Protein AF-A0A945MPA0-F1 (afdb_monomer_lite)

Foldseek 3Di:
DDPVVVVVVVVVVVVVVCVVCVLVVQLVVLVVCCPPPVCVVVCVVCVVVNDPDDDDDDDPDDDDDDDDPDDDDPDDDPPPDDDDDDDDDD

Sequence (90 aa):
MSPLTIGLVSLVLISTICGLLHKKLIRVYQVITLLYSDRIVNNFRTMNAAFAAAAIHRSPVAHTFARQPTDLPKTYILSRAKQRHCHLVR

Structure (mmCIF, N/CA/C/O backbone):
data_AF-A0A945MPA0-F1
#
_entry.id   AF-A0A945MPA0-F1
#
loop_
_atom_site.group_PDB
_atom_site.id
_atom_site.type_symbol
_atom_site.label_atom_id
_atom_site.label_alt_id
_atom_site.label_comp_id
_atom_site.label_asym_id
_atom_site.label_entity_id
_atom_site.label_seq_id
_atom_site.pdbx_PDB_ins_code
_atom_site.Cartn_x
_atom_site.Cartn_y
_atom_site.Cartn_z
_atom_site.occupancy
_atom_site.B_iso_or_equiv
_atom_site.auth_seq_id
_atom_site.auth_comp_id
_atom_site.auth_asym_id
_atom_site.auth_atom_id
_atom_site.pdbx_PDB_model_num
ATOM 1 N N . MET A 1 1 ? 27.080 5.248 -36.538 1.00 65.31 1 MET A N 1
ATOM 2 C CA . MET A 1 1 ? 26.553 4.269 -35.558 1.00 65.31 1 MET A CA 1
ATOM 3 C C . MET A 1 1 ? 25.526 3.405 -36.266 1.00 65.31 1 MET A C 1
ATOM 5 O O . MET A 1 1 ? 24.740 3.955 -37.027 1.00 65.31 1 MET A O 1
ATOM 9 N N . SER A 1 2 ? 25.559 2.082 -36.095 1.00 86.94 2 SER A N 1
ATOM 10 C CA . SER A 1 2 ? 24.576 1.200 -36.737 1.00 86.94 2 SER A CA 1
ATOM 11 C C . SER A 1 2 ? 23.200 1.367 -36.070 1.00 86.94 2 SER A C 1
ATOM 13 O O . SER A 1 2 ? 23.142 1.647 -34.867 1.00 86.94 2 SER A O 1
ATOM 15 N N . PRO A 1 3 ? 22.084 1.180 -36.794 1.00 88.25 3 PRO A N 1
ATOM 16 C CA . PRO A 1 3 ? 20.739 1.291 -36.214 1.00 88.25 3 PRO A CA 1
ATOM 17 C C . PRO A 1 3 ? 20.551 0.365 -35.000 1.00 88.25 3 PRO A C 1
ATOM 19 O O . PRO A 1 3 ? 19.881 0.720 -34.035 1.00 88.25 3 PRO A O 1
ATOM 22 N N . LEU A 1 4 ? 21.240 -0.778 -35.001 1.00 90.25 4 LEU A N 1
ATOM 23 C CA . LEU A 1 4 ? 21.264 -1.744 -33.905 1.00 90.25 4 LEU A CA 1
ATOM 24 C C . LEU A 1 4 ? 21.936 -1.179 -32.640 1.00 90.25 4 LEU A C 1
ATOM 26 O O . LEU A 1 4 ? 21.404 -1.324 -31.541 1.00 90.25 4 LEU A O 1
ATOM 30 N N . THR A 1 5 ? 23.060 -0.464 -32.786 1.00 91.38 5 THR A N 1
ATOM 31 C CA . THR A 1 5 ? 23.709 0.221 -31.651 1.00 91.38 5 THR A CA 1
ATOM 32 C C . THR A 1 5 ? 22.854 1.350 -31.080 1.00 91.38 5 THR A C 1
ATOM 34 O O . THR A 1 5 ? 22.799 1.509 -29.865 1.00 91.38 5 THR A O 1
ATOM 37 N N . ILE A 1 6 ? 22.132 2.091 -31.926 1.00 92.44 6 ILE A N 1
ATOM 38 C CA . ILE A 1 6 ? 21.222 3.159 -31.481 1.00 92.44 6 ILE A CA 1
ATOM 39 C C . ILE A 1 6 ? 20.052 2.560 -30.688 1.00 92.44 6 ILE A C 1
ATOM 41 O O . ILE A 1 6 ? 19.730 3.043 -29.601 1.00 92.44 6 ILE A O 1
ATOM 45 N N . GLY A 1 7 ? 19.471 1.463 -31.187 1.00 93.94 7 GLY A N 1
ATOM 46 C CA . GLY A 1 7 ? 18.415 0.728 -30.490 1.00 93.94 7 GLY A CA 1
ATOM 47 C C . GLY A 1 7 ? 18.863 0.236 -29.112 1.00 93.94 7 GLY A C 1
ATOM 48 O O . GLY A 1 7 ? 18.202 0.526 -28.117 1.00 93.94 7 GLY A O 1
ATOM 49 N 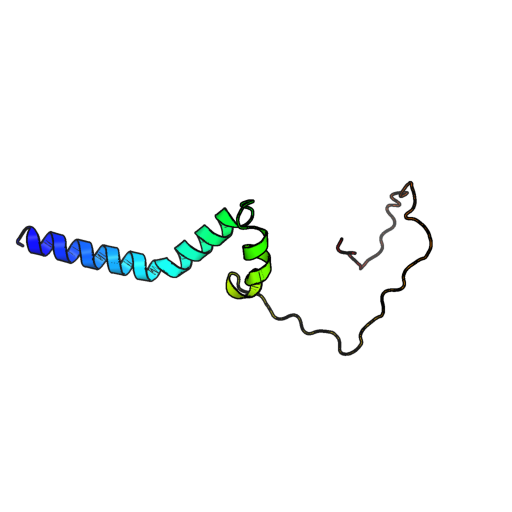N . LEU A 1 8 ? 20.027 -0.415 -29.029 1.00 94.44 8 LEU A N 1
ATOM 50 C CA . LEU A 1 8 ? 20.581 -0.900 -27.758 1.00 94.44 8 LEU A CA 1
ATOM 51 C C . LEU A 1 8 ? 20.839 0.225 -26.751 1.00 94.44 8 LEU A C 1
ATOM 53 O O . LEU A 1 8 ? 20.449 0.105 -25.591 1.00 94.44 8 LEU A O 1
ATOM 57 N N . VAL A 1 9 ? 21.441 1.333 -27.190 1.00 94.69 9 VAL A N 1
ATOM 58 C CA . VAL A 1 9 ? 21.708 2.484 -26.313 1.00 94.69 9 VAL A CA 1
ATOM 59 C C . VAL A 1 9 ? 20.403 3.089 -25.792 1.00 94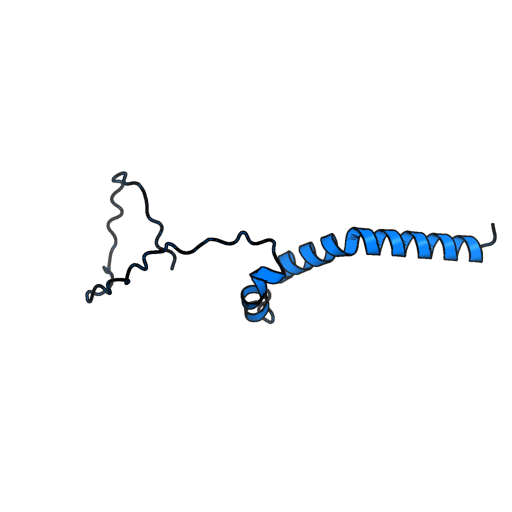.69 9 VAL A C 1
ATOM 61 O O . VAL A 1 9 ? 20.301 3.387 -24.602 1.00 94.69 9 VAL A O 1
ATOM 64 N N . SER A 1 10 ? 19.382 3.214 -26.646 1.00 92.94 10 SER A N 1
ATOM 65 C CA . SER A 1 10 ? 18.073 3.729 -26.230 1.00 92.94 10 SER A CA 1
ATOM 66 C C . SER A 1 10 ? 17.366 2.810 -25.226 1.00 92.94 10 SER A C 1
ATOM 68 O O . SER A 1 10 ? 16.833 3.295 -24.229 1.00 92.94 10 SER A O 1
ATOM 70 N N . LEU A 1 11 ? 17.418 1.489 -25.433 1.00 94.44 11 LEU A N 1
ATOM 71 C CA . LEU A 1 11 ? 16.823 0.504 -24.529 1.00 94.44 11 LEU A CA 1
ATOM 72 C C . LEU A 1 11 ? 17.474 0.561 -23.146 1.00 94.44 11 LEU A C 1
ATOM 74 O O . LEU A 1 11 ? 16.773 0.604 -22.133 1.00 94.44 11 LEU A O 1
ATOM 78 N N . VAL A 1 12 ? 18.810 0.598 -23.114 1.00 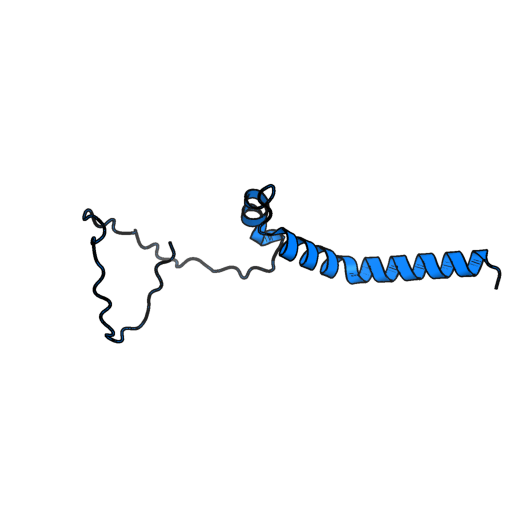94.69 12 VAL A N 1
ATOM 79 C CA . VAL A 1 12 ? 19.565 0.730 -21.866 1.00 94.69 12 VAL A CA 1
ATOM 80 C C . VAL A 1 12 ? 19.141 2.009 -21.161 1.00 94.69 12 VAL A C 1
ATOM 82 O O . VAL A 1 12 ? 18.717 1.925 -20.016 1.00 94.69 12 VAL A O 1
ATOM 85 N N . LEU A 1 13 ? 19.142 3.152 -21.856 1.00 94.62 13 LEU A N 1
ATOM 86 C CA . LEU A 1 13 ? 18.769 4.448 -21.286 1.00 94.62 13 LEU A CA 1
ATOM 87 C C . LEU A 1 13 ? 17.357 4.447 -20.676 1.00 94.62 13 LEU A C 1
ATOM 89 O O . LEU A 1 13 ? 17.172 4.900 -19.545 1.00 94.62 13 LEU A O 1
ATOM 93 N N . ILE A 1 14 ? 16.367 3.912 -21.396 1.00 92.56 14 ILE A N 1
ATOM 94 C CA . ILE A 1 14 ? 14.982 3.816 -20.914 1.00 92.56 14 ILE A CA 1
ATOM 95 C C . ILE A 1 14 ? 14.913 2.914 -19.679 1.00 92.56 14 ILE A C 1
ATOM 97 O O . ILE A 1 14 ? 14.290 3.284 -18.682 1.00 92.56 14 ILE A O 1
ATOM 101 N N . SER A 1 15 ? 15.593 1.765 -19.707 1.00 91.44 15 SER A N 1
ATOM 102 C CA . SER A 1 15 ? 15.651 0.845 -18.570 1.00 91.44 15 SER A CA 1
ATOM 103 C C . SER A 1 15 ? 16.271 1.505 -17.336 1.00 91.44 15 SER A C 1
ATOM 105 O O . SER A 1 15 ? 15.737 1.359 -16.233 1.00 91.44 15 SER A O 1
ATOM 107 N N . THR A 1 16 ? 17.352 2.280 -17.490 1.00 90.56 16 THR A N 1
ATOM 108 C CA . THR A 1 16 ? 17.974 2.997 -16.365 1.00 90.56 16 THR A CA 1
ATOM 109 C C . THR A 1 16 ? 17.033 4.046 -15.783 1.00 90.56 16 THR A C 1
ATOM 111 O O . THR A 1 16 ? 16.892 4.132 -14.562 1.00 90.56 16 THR A O 1
ATOM 114 N N . ILE A 1 17 ? 16.347 4.816 -16.634 1.00 90.56 17 ILE A N 1
ATOM 115 C CA . ILE A 1 17 ? 15.382 5.837 -16.199 1.00 90.56 17 ILE A CA 1
ATOM 116 C C . ILE A 1 17 ? 14.208 5.186 -15.456 1.00 90.56 17 ILE A C 1
ATOM 118 O O . ILE A 1 17 ? 13.843 5.635 -14.365 1.00 90.56 17 ILE A O 1
ATOM 122 N N . CYS A 1 18 ? 13.656 4.096 -15.997 1.00 86.81 18 CYS A N 1
ATOM 123 C CA . CYS A 1 18 ? 12.599 3.325 -15.344 1.00 86.81 18 CYS A CA 1
ATOM 124 C C . CYS A 1 18 ? 13.051 2.782 -13.987 1.00 86.81 18 CYS A C 1
ATOM 126 O O . CYS A 1 18 ? 12.317 2.927 -13.012 1.00 86.81 18 CYS A O 1
ATOM 128 N N . GLY A 1 19 ? 14.258 2.217 -13.896 1.00 85.94 19 GLY A N 1
ATOM 129 C CA . GLY A 1 19 ? 14.819 1.719 -12.639 1.00 85.94 19 GLY A CA 1
ATOM 130 C C . GLY A 1 19 ? 14.986 2.818 -11.584 1.00 85.94 19 GLY A C 1
ATOM 131 O O . GLY A 1 19 ? 14.565 2.647 -10.438 1.00 85.94 19 GLY A O 1
ATOM 132 N N . LEU A 1 20 ? 15.519 3.981 -11.977 1.00 87.25 20 LEU A N 1
ATOM 133 C CA . LEU A 1 20 ? 15.706 5.133 -11.085 1.00 87.25 20 LEU A CA 1
ATOM 134 C C . LEU A 1 20 ? 14.376 5.699 -10.568 1.00 87.25 20 LEU A C 1
ATOM 136 O O . LEU A 1 20 ? 14.268 6.092 -9.403 1.00 87.25 20 LEU A O 1
ATOM 140 N N . LEU A 1 21 ? 13.349 5.726 -11.419 1.00 88.38 21 LEU A N 1
ATOM 141 C CA . LEU A 1 21 ? 12.032 6.272 -11.084 1.00 88.38 21 LEU A CA 1
ATOM 142 C C . LEU A 1 21 ? 11.062 5.233 -10.512 1.00 88.38 21 LEU A C 1
ATOM 144 O O . LEU A 1 21 ? 10.003 5.616 -10.010 1.00 88.38 21 LEU A O 1
ATOM 148 N N . HIS A 1 22 ? 11.416 3.947 -10.517 1.00 85.31 22 HIS A N 1
ATOM 149 C CA . HIS A 1 22 ? 10.534 2.842 -10.140 1.00 85.31 22 HIS A CA 1
ATOM 150 C C . HIS A 1 22 ? 9.873 3.044 -8.770 1.00 85.31 22 HIS A C 1
ATOM 152 O O . HIS A 1 22 ? 8.654 2.941 -8.632 1.00 85.31 22 HIS A O 1
ATOM 158 N N . LYS A 1 23 ? 10.663 3.443 -7.763 1.00 79.69 23 LYS A N 1
ATOM 159 C CA . LYS A 1 23 ? 10.166 3.704 -6.402 1.00 79.69 23 LYS A CA 1
ATOM 160 C C . LYS A 1 23 ? 9.145 4.847 -6.357 1.00 79.69 23 LYS A C 1
ATOM 162 O O . LYS A 1 23 ? 8.180 4.777 -5.599 1.00 79.69 23 LYS A O 1
ATOM 167 N N . LYS A 1 24 ? 9.344 5.898 -7.163 1.00 81.62 24 LYS A N 1
ATOM 168 C CA . LYS A 1 24 ? 8.409 7.031 -7.252 1.00 81.62 24 LYS A CA 1
ATOM 169 C C . LYS A 1 24 ? 7.122 6.617 -7.965 1.00 81.62 24 LYS A C 1
ATOM 171 O O . LYS A 1 24 ? 6.047 6.941 -7.473 1.00 81.62 24 LYS A O 1
ATOM 176 N N . LEU A 1 25 ? 7.233 5.862 -9.060 1.00 83.25 25 LEU A N 1
ATOM 177 C CA . LEU A 1 25 ? 6.082 5.352 -9.811 1.00 83.25 25 LEU A CA 1
ATOM 178 C C . LEU A 1 25 ? 5.196 4.446 -8.951 1.00 83.25 25 LEU A C 1
ATOM 180 O O . LEU A 1 25 ? 3.987 4.652 -8.907 1.00 83.25 25 LEU A O 1
ATOM 184 N N . ILE A 1 26 ? 5.794 3.495 -8.223 1.00 83.56 26 ILE A N 1
ATOM 185 C CA . ILE A 1 26 ? 5.050 2.606 -7.317 1.00 83.56 26 ILE A CA 1
ATOM 186 C C . ILE A 1 26 ? 4.323 3.417 -6.249 1.00 83.56 26 ILE A C 1
ATOM 188 O O . ILE A 1 26 ? 3.145 3.177 -6.000 1.00 83.56 26 ILE A O 1
ATOM 192 N N . ARG A 1 27 ? 4.996 4.403 -5.644 1.00 80.88 27 ARG A N 1
ATOM 193 C CA . ARG A 1 27 ? 4.379 5.242 -4.613 1.00 80.88 27 ARG A CA 1
ATOM 194 C C . ARG A 1 27 ? 3.184 6.026 -5.166 1.00 80.88 27 ARG A C 1
ATOM 196 O O . ARG A 1 27 ? 2.139 6.055 -4.528 1.00 80.88 27 ARG A O 1
ATOM 203 N N . VAL A 1 28 ? 3.311 6.629 -6.351 1.00 83.50 28 VAL A N 1
ATOM 204 C CA . VAL A 1 28 ? 2.206 7.356 -7.005 1.00 83.50 28 VAL A CA 1
ATOM 205 C C . VAL A 1 28 ? 1.051 6.410 -7.332 1.00 83.50 28 VAL A C 1
ATOM 207 O O . VAL A 1 28 ? -0.099 6.713 -7.025 1.00 83.50 28 VAL A O 1
ATOM 210 N N . TYR A 1 29 ? 1.356 5.233 -7.876 1.00 85.06 29 TYR A N 1
ATOM 211 C CA . TYR A 1 29 ? 0.361 4.203 -8.155 1.00 85.06 29 TYR A CA 1
ATOM 212 C C . TYR A 1 29 ? -0.393 3.767 -6.887 1.00 85.06 29 TYR A C 1
ATOM 214 O O . TYR A 1 29 ? -1.622 3.705 -6.885 1.00 85.06 29 TYR A O 1
ATOM 222 N N . GLN A 1 30 ? 0.316 3.525 -5.782 1.00 82.31 30 GLN A N 1
ATOM 223 C CA . GLN A 1 30 ? -0.288 3.154 -4.496 1.00 82.31 30 GLN A CA 1
ATOM 224 C C . GLN A 1 30 ? -1.193 4.256 -3.928 1.00 82.31 30 GLN A C 1
ATOM 226 O O . GLN A 1 30 ? -2.234 3.947 -3.357 1.00 82.31 30 GLN A O 1
ATOM 231 N N . VAL A 1 31 ? -0.837 5.533 -4.108 1.00 83.56 31 VAL A N 1
ATOM 232 C CA . VAL A 1 31 ? -1.685 6.667 -3.699 1.00 83.56 31 VAL A CA 1
ATOM 233 C C . VAL A 1 31 ? -2.961 6.740 -4.538 1.00 83.56 31 VAL A C 1
ATOM 235 O O . VAL A 1 31 ? -4.046 6.889 -3.984 1.00 83.56 31 VAL A O 1
ATOM 238 N N . ILE A 1 32 ? -2.853 6.617 -5.863 1.00 85.19 32 ILE A N 1
ATOM 239 C CA . ILE A 1 32 ? -4.013 6.716 -6.766 1.00 85.19 32 ILE A CA 1
ATOM 240 C C . ILE A 1 32 ? -4.988 5.558 -6.523 1.00 85.19 32 ILE A C 1
ATOM 242 O O . ILE A 1 32 ? -6.200 5.749 -6.503 1.00 85.19 32 ILE A O 1
ATOM 246 N N . THR A 1 33 ? -4.455 4.358 -6.294 1.00 85.25 33 THR A N 1
ATOM 247 C CA . THR A 1 33 ? -5.249 3.138 -6.081 1.00 85.25 33 THR A CA 1
ATOM 248 C C . THR A 1 33 ? -5.654 2.907 -4.624 1.00 85.25 33 THR A C 1
ATOM 250 O O . THR A 1 33 ? -6.238 1.869 -4.306 1.00 85.25 33 THR A O 1
ATOM 253 N N . LEU A 1 34 ? -5.376 3.858 -3.723 1.00 83.50 34 LEU A N 1
ATOM 254 C CA . LEU A 1 34 ? -5.556 3.683 -2.280 1.00 83.50 34 LEU A CA 1
ATOM 255 C C . LEU A 1 34 ? -7.001 3.314 -1.911 1.00 83.50 34 LEU A C 1
ATOM 257 O O . LEU A 1 34 ? -7.223 2.420 -1.096 1.00 83.50 34 LEU A O 1
ATOM 261 N N . LEU A 1 35 ? -7.965 3.984 -2.548 1.00 85.69 35 LEU A N 1
ATOM 262 C CA . LEU A 1 35 ? -9.400 3.885 -2.259 1.00 85.69 35 LEU A CA 1
ATOM 263 C C . LEU A 1 35 ? -10.155 2.943 -3.200 1.00 85.69 35 LEU A C 1
ATOM 265 O O . LEU A 1 35 ? -11.385 2.931 -3.206 1.00 85.69 35 LEU A O 1
ATOM 269 N N . TYR A 1 36 ? -9.447 2.164 -4.015 1.00 88.69 36 TYR A N 1
ATOM 270 C CA . TYR A 1 36 ? -10.104 1.229 -4.918 1.00 88.69 36 TYR A CA 1
ATOM 271 C C . TYR A 1 36 ? -10.814 0.137 -4.116 1.00 88.69 36 TYR A C 1
ATOM 273 O O . TYR A 1 36 ? -10.221 -0.481 -3.232 1.00 88.69 36 TYR A O 1
ATOM 281 N N . SER A 1 37 ? -12.101 -0.074 -4.407 1.00 84.56 37 SER A N 1
ATOM 282 C CA . SER A 1 37 ? -12.989 -0.929 -3.604 1.00 84.56 37 SER A CA 1
ATOM 283 C C . SER A 1 37 ? -12.483 -2.367 -3.435 1.00 84.56 37 SER A C 1
ATOM 285 O O . SER A 1 37 ? -12.655 -2.958 -2.373 1.00 84.56 37 SER A O 1
ATOM 287 N N . ASP A 1 38 ? -11.785 -2.896 -4.440 1.00 87.44 38 ASP A N 1
ATOM 288 C CA . ASP A 1 38 ? -11.192 -4.234 -4.471 1.00 87.44 38 ASP A CA 1
ATOM 289 C C . ASP A 1 38 ? -9.910 -4.351 -3.630 1.00 87.44 38 ASP A C 1
ATOM 291 O O . ASP A 1 38 ? -9.507 -5.456 -3.268 1.00 87.44 38 ASP A O 1
ATOM 295 N N . ARG A 1 39 ? -9.256 -3.229 -3.297 1.00 80.56 39 ARG A N 1
ATOM 296 C CA . ARG A 1 39 ? -7.938 -3.221 -2.630 1.00 80.56 39 ARG A CA 1
ATOM 297 C C . ARG A 1 39 ? -7.899 -2.448 -1.329 1.00 80.56 39 ARG A C 1
ATOM 299 O O . ARG A 1 39 ? -6.920 -2.579 -0.599 1.00 80.56 39 ARG A O 1
ATOM 306 N N . ILE A 1 40 ? -8.945 -1.688 -1.012 1.00 86.31 40 ILE A N 1
ATOM 307 C CA . ILE A 1 40 ? -8.987 -0.781 0.136 1.00 86.31 40 ILE A CA 1
ATOM 308 C C . ILE A 1 40 ? -8.616 -1.502 1.439 1.00 86.31 40 ILE A C 1
ATOM 310 O O . ILE A 1 40 ? -7.706 -1.075 2.144 1.00 86.31 40 ILE A O 1
ATOM 314 N N . VAL A 1 41 ? -9.210 -2.670 1.703 1.00 86.19 41 VAL A N 1
ATOM 315 C CA . VAL A 1 41 ? -8.926 -3.463 2.911 1.00 86.19 41 VAL A CA 1
ATOM 316 C C . VAL A 1 41 ? -7.445 -3.832 2.995 1.00 86.19 41 VAL A C 1
ATOM 318 O O . VAL A 1 41 ? -6.818 -3.663 4.041 1.00 86.19 41 VAL A O 1
ATOM 321 N N . ASN A 1 42 ? -6.868 -4.306 1.890 1.00 83.81 42 ASN A N 1
ATOM 322 C CA . ASN A 1 42 ? -5.471 -4.715 1.858 1.00 83.81 42 ASN A CA 1
ATOM 323 C C . ASN A 1 42 ? -4.525 -3.509 1.987 1.00 83.81 42 ASN A C 1
ATOM 325 O O . ASN A 1 42 ? -3.594 -3.550 2.788 1.00 83.81 42 ASN A O 1
ATOM 329 N N . ASN A 1 43 ? -4.812 -2.412 1.281 1.00 83.75 43 ASN A N 1
ATOM 330 C CA . ASN A 1 43 ? -4.029 -1.176 1.309 1.00 83.75 43 ASN A CA 1
ATOM 331 C C . ASN A 1 43 ? -3.933 -0.585 2.723 1.00 83.75 43 ASN A C 1
ATOM 333 O O . ASN A 1 43 ? -2.841 -0.222 3.163 1.00 83.75 43 ASN A O 1
ATOM 337 N N . PHE A 1 44 ? -5.051 -0.531 3.456 1.00 84.88 44 PHE A N 1
ATOM 338 C CA . PHE A 1 44 ? -5.063 -0.049 4.841 1.00 84.88 44 PHE A CA 1
ATOM 339 C C . PHE A 1 44 ? -4.394 -1.036 5.807 1.00 84.88 44 PHE A C 1
ATOM 341 O O . PHE A 1 44 ? -3.689 -0.614 6.725 1.00 84.88 44 PHE A O 1
ATOM 348 N N . ARG A 1 45 ? -4.534 -2.350 5.585 1.00 85.62 45 ARG A N 1
ATOM 349 C CA . ARG A 1 45 ? -3.884 -3.373 6.422 1.00 85.62 45 ARG A CA 1
ATOM 350 C C . ARG A 1 45 ? -2.357 -3.342 6.310 1.00 85.62 45 ARG A C 1
ATOM 352 O O . ARG A 1 45 ? -1.671 -3.552 7.307 1.00 85.62 45 ARG A O 1
ATOM 359 N N . THR A 1 46 ? -1.818 -3.062 5.125 1.00 83.50 46 THR A N 1
ATOM 360 C CA . THR A 1 46 ? -0.367 -3.001 4.874 1.00 83.50 46 THR A CA 1
ATOM 361 C C . THR A 1 46 ? 0.169 -1.570 4.780 1.00 83.50 46 THR A C 1
ATOM 363 O O . THR A 1 46 ? 1.259 -1.351 4.250 1.00 83.50 46 THR A O 1
ATOM 366 N N . MET A 1 47 ? -0.568 -0.581 5.298 1.00 81.00 47 MET A N 1
ATOM 367 C CA . MET A 1 47 ? -0.250 0.842 5.122 1.00 81.0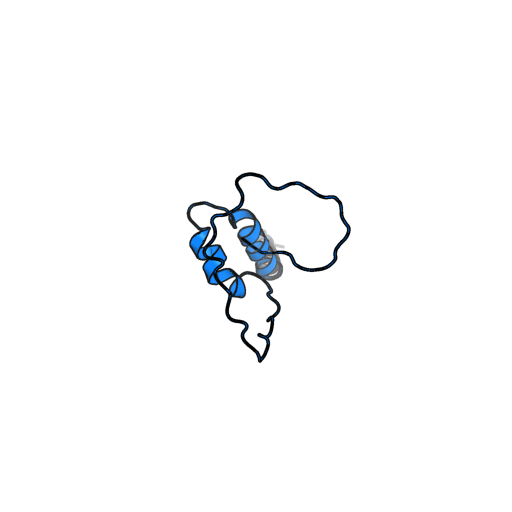0 47 MET A CA 1
ATOM 368 C C . MET A 1 47 ? 1.137 1.219 5.668 1.00 81.00 47 MET A C 1
ATOM 370 O O . MET A 1 47 ? 1.824 2.039 5.067 1.00 81.00 47 MET A O 1
ATOM 374 N N . ASN A 1 48 ? 1.585 0.561 6.743 1.00 77.62 48 ASN A N 1
ATOM 375 C CA . ASN A 1 48 ? 2.914 0.756 7.339 1.00 77.62 48 ASN A CA 1
ATOM 376 C C . ASN A 1 48 ? 4.075 0.340 6.408 1.00 77.62 48 ASN A C 1
ATOM 378 O O . ASN A 1 48 ? 5.182 0.847 6.532 1.00 77.62 48 ASN A O 1
ATOM 382 N N . ALA A 1 49 ? 3.835 -0.586 5.474 1.00 77.12 49 ALA A N 1
ATOM 383 C CA . ALA A 1 49 ? 4.840 -1.017 4.499 1.00 77.12 49 ALA A CA 1
ATOM 384 C C . ALA A 1 49 ? 4.795 -0.185 3.205 1.00 77.12 49 ALA A C 1
ATOM 386 O O . ALA A 1 49 ? 5.815 -0.021 2.538 1.00 77.12 49 ALA A O 1
ATOM 387 N N . ALA A 1 50 ? 3.617 0.331 2.839 1.00 71.88 50 ALA A N 1
ATOM 388 C CA . ALA A 1 50 ? 3.415 1.102 1.611 1.00 71.88 50 ALA A CA 1
ATOM 389 C C . ALA A 1 50 ? 3.771 2.593 1.771 1.00 71.88 50 ALA A C 1
ATOM 391 O O . ALA A 1 50 ? 4.282 3.223 0.843 1.00 71.88 50 ALA A O 1
ATOM 392 N N . PHE A 1 51 ? 3.544 3.158 2.958 1.00 74.06 51 PHE A N 1
ATOM 393 C CA . PHE A 1 51 ? 3.776 4.569 3.250 1.00 74.06 51 PHE A CA 1
ATOM 394 C C . PHE A 1 51 ? 4.806 4.733 4.358 1.00 74.06 51 PHE A C 1
ATOM 396 O O . PHE A 1 51 ? 4.896 3.923 5.274 1.00 74.06 51 PHE A O 1
ATOM 403 N N . ALA A 1 52 ? 5.583 5.814 4.285 1.00 72.56 52 ALA A N 1
ATOM 404 C CA . ALA A 1 52 ? 6.478 6.176 5.372 1.00 72.56 52 ALA A CA 1
ATOM 405 C C . ALA A 1 52 ? 5.629 6.579 6.586 1.00 72.56 52 ALA A C 1
ATOM 407 O O . ALA A 1 52 ? 5.022 7.649 6.588 1.00 72.56 52 ALA A O 1
ATOM 408 N N . ALA A 1 53 ? 5.563 5.709 7.590 1.00 77.75 53 ALA A N 1
ATOM 409 C CA . ALA A 1 53 ? 4.892 5.977 8.850 1.00 77.75 53 ALA A CA 1
ATOM 410 C C . ALA A 1 53 ? 5.931 6.281 9.93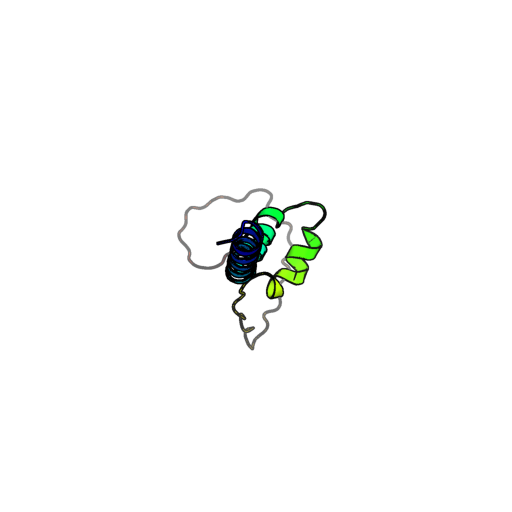4 1.00 77.75 53 ALA A C 1
ATOM 412 O O . ALA A 1 53 ? 6.962 5.616 10.032 1.00 77.75 53 ALA A O 1
ATOM 413 N N . ALA A 1 54 ? 5.655 7.285 10.762 1.00 80.94 54 ALA A N 1
ATOM 414 C CA . ALA A 1 54 ? 6.407 7.497 11.989 1.00 80.94 54 ALA A CA 1
ATOM 415 C C . ALA A 1 54 ? 5.828 6.596 13.086 1.00 80.94 54 ALA A C 1
ATOM 417 O O . ALA A 1 54 ? 4.612 6.559 13.286 1.00 80.94 54 ALA A O 1
ATOM 418 N N . ALA A 1 55 ? 6.690 5.877 13.806 1.00 82.06 55 ALA A N 1
ATOM 419 C CA . ALA A 1 55 ? 6.257 5.090 14.951 1.00 82.06 55 ALA A CA 1
ATOM 420 C C . ALA A 1 55 ? 5.805 6.028 16.080 1.00 82.06 55 ALA A C 1
ATOM 422 O O . ALA A 1 55 ? 6.602 6.784 16.638 1.00 82.06 55 ALA A O 1
ATOM 423 N N . ILE A 1 56 ? 4.518 5.971 16.423 1.00 83.44 56 ILE A N 1
ATOM 424 C CA . ILE A 1 56 ? 3.987 6.641 17.609 1.00 83.44 56 ILE A CA 1
ATOM 425 C C . ILE A 1 56 ? 4.128 5.667 18.775 1.00 83.44 56 ILE A C 1
ATOM 427 O O . ILE A 1 56 ? 3.485 4.616 18.811 1.00 83.44 56 ILE A O 1
ATOM 431 N N . HIS A 1 57 ? 4.996 6.015 19.720 1.00 85.25 57 HIS A N 1
ATOM 432 C CA . HIS A 1 57 ? 5.201 5.227 20.927 1.00 85.25 57 HIS A CA 1
ATOM 433 C C . HIS A 1 57 ? 3.959 5.327 21.812 1.00 85.25 57 HIS A C 1
ATOM 435 O O . HIS A 1 5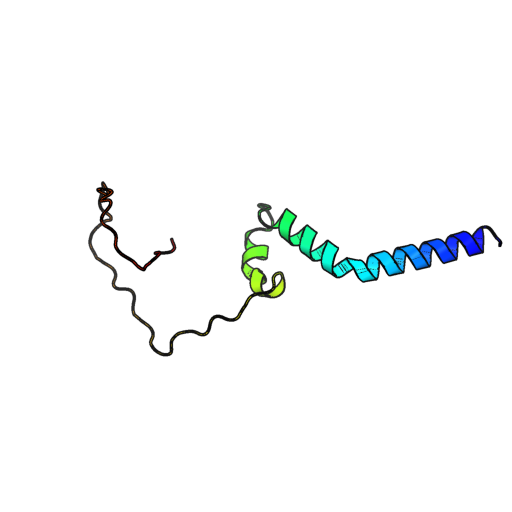7 ? 3.406 6.409 22.017 1.00 85.25 57 HIS A O 1
ATOM 441 N N . ARG A 1 58 ? 3.498 4.183 22.323 1.00 81.50 58 ARG A N 1
ATOM 442 C CA . ARG A 1 58 ? 2.375 4.157 23.262 1.00 81.50 58 ARG A CA 1
ATOM 443 C C . ARG A 1 58 ? 2.811 4.779 24.585 1.00 81.50 58 ARG A C 1
ATOM 445 O O . ARG A 1 58 ? 3.939 4.565 25.025 1.00 81.50 58 ARG A O 1
ATOM 452 N N . SER A 1 59 ? 1.902 5.519 25.218 1.00 84.06 59 SER A N 1
ATOM 453 C CA . SER A 1 59 ? 2.090 5.950 26.603 1.00 84.06 59 SER A CA 1
ATOM 454 C C . SER A 1 59 ? 2.308 4.717 27.491 1.00 84.06 59 SER A C 1
ATOM 456 O O . SER A 1 59 ? 1.609 3.717 27.294 1.00 84.06 59 SER A O 1
ATOM 458 N N . PRO A 1 60 ? 3.231 4.765 28.468 1.00 82.75 60 PRO A N 1
ATOM 459 C CA . PRO A 1 60 ? 3.427 3.672 29.421 1.00 82.75 60 PRO A CA 1
ATOM 460 C C . PRO A 1 60 ? 2.174 3.403 30.264 1.00 82.75 60 PRO A C 1
ATOM 462 O O . PRO A 1 60 ? 1.995 2.298 30.769 1.00 82.75 60 PRO A O 1
ATOM 465 N N . VAL A 1 61 ? 1.287 4.393 30.391 1.00 88.00 61 VAL A N 1
ATOM 466 C CA . VAL A 1 61 ? 0.015 4.259 31.098 1.00 88.00 61 VAL A CA 1
ATOM 467 C C . VAL A 1 61 ? -1.107 4.087 30.081 1.00 88.00 61 VAL A C 1
ATOM 469 O O . VAL A 1 61 ? -1.390 4.986 29.284 1.00 88.00 61 VAL A O 1
ATOM 472 N N . ALA A 1 62 ? -1.757 2.926 30.120 1.00 84.00 62 ALA A N 1
ATOM 473 C CA . ALA A 1 62 ? -2.986 2.685 29.382 1.00 84.00 62 ALA A CA 1
ATOM 474 C C . ALA A 1 62 ? -4.166 3.295 30.147 1.00 84.00 62 ALA A C 1
ATOM 476 O O . ALA A 1 62 ? -4.403 2.964 31.307 1.00 84.00 62 ALA A O 1
ATOM 477 N N . HIS A 1 63 ? -4.929 4.163 29.490 1.00 81.75 63 HIS A N 1
ATOM 478 C CA . HIS A 1 63 ? -6.205 4.631 30.018 1.00 81.75 63 HIS A CA 1
ATOM 479 C C . HIS A 1 63 ? -7.314 3.703 29.533 1.00 81.75 63 HIS A C 1
ATOM 481 O O . HIS A 1 63 ? -7.489 3.500 28.331 1.00 81.75 63 HIS A O 1
ATOM 487 N N . THR A 1 64 ? -8.075 3.137 30.464 1.00 83.94 64 THR A N 1
ATOM 488 C CA . THR A 1 64 ? -9.291 2.401 30.128 1.00 83.94 64 THR A CA 1
ATOM 489 C C . THR A 1 64 ? -10.347 3.380 29.642 1.00 83.94 64 THR A C 1
ATOM 491 O O . THR A 1 64 ? -10.689 4.330 30.348 1.00 83.94 64 THR A O 1
ATOM 494 N N . PHE A 1 65 ? -10.891 3.139 28.452 1.00 81.88 65 PHE A N 1
ATOM 495 C CA . PHE A 1 65 ? -12.044 3.891 27.977 1.00 81.88 65 PHE A CA 1
ATOM 496 C C . PHE A 1 65 ? -13.237 3.616 28.893 1.00 81.88 65 PHE A C 1
ATOM 498 O O . PHE A 1 65 ? -13.716 2.485 28.981 1.00 81.88 65 PHE A O 1
ATOM 505 N N . ALA A 1 66 ? -13.725 4.653 29.570 1.00 79.75 66 ALA A N 1
ATOM 506 C CA . ALA A 1 66 ? -14.988 4.577 30.282 1.00 79.75 66 ALA A CA 1
ATOM 507 C C . ALA A 1 66 ? -16.117 4.519 29.246 1.00 79.75 66 ALA A C 1
ATOM 509 O O . ALA A 1 66 ? -16.286 5.443 28.449 1.00 79.75 66 ALA A O 1
ATOM 510 N N . ARG A 1 67 ? -16.892 3.430 29.237 1.00 75.31 67 ARG A N 1
ATOM 511 C CA . ARG A 1 67 ? -18.173 3.435 28.527 1.00 75.31 67 ARG A CA 1
ATOM 512 C C . ARG A 1 67 ? -19.157 4.226 29.364 1.00 75.31 67 ARG A C 1
ATOM 514 O O . ARG A 1 67 ? -19.476 3.832 30.481 1.00 75.31 67 ARG A O 1
ATOM 521 N N . GLN A 1 68 ? -19.644 5.323 28.806 1.00 76.19 68 GLN A N 1
ATOM 522 C CA . GLN A 1 68 ? -20.803 5.991 29.361 1.00 76.19 68 GLN A CA 1
ATOM 523 C C . GLN A 1 68 ? -22.034 5.145 28.993 1.00 76.19 68 GLN A C 1
ATOM 525 O O . GLN A 1 68 ? -22.246 4.894 27.809 1.00 76.19 68 GLN A O 1
ATOM 530 N N . PRO A 1 69 ? -22.815 4.652 29.971 1.00 76.38 69 PRO A N 1
ATOM 531 C CA . PRO A 1 69 ? -23.970 3.789 29.710 1.00 76.38 69 PRO A CA 1
ATOM 532 C C . PRO A 1 69 ? -25.156 4.547 29.097 1.00 76.38 69 PRO A C 1
ATOM 534 O O . PRO A 1 69 ? -26.189 3.955 28.810 1.00 76.38 69 PRO A O 1
ATOM 537 N N . THR A 1 70 ? -25.032 5.863 28.941 1.00 76.25 70 THR A N 1
ATOM 538 C CA . THR A 1 70 ? -26.069 6.729 28.395 1.00 76.25 70 THR A CA 1
ATOM 539 C C . THR A 1 70 ? -25.969 6.771 26.878 1.00 76.25 70 THR A C 1
ATOM 541 O O . THR A 1 70 ? -24.876 6.935 26.332 1.00 76.25 70 THR A O 1
ATOM 544 N N . ASP A 1 71 ? -27.117 6.680 26.211 1.00 76.44 71 ASP A N 1
ATOM 545 C CA . ASP A 1 71 ? -27.206 6.880 24.769 1.00 76.44 71 ASP A CA 1
ATOM 546 C C . ASP A 1 71 ? -26.621 8.233 24.352 1.00 76.44 71 ASP A C 1
ATOM 548 O O . ASP A 1 71 ? -26.664 9.222 25.096 1.00 76.44 71 ASP A O 1
ATOM 552 N N . LEU A 1 72 ? -26.089 8.280 23.128 1.00 74.19 72 LEU A N 1
ATOM 553 C CA . LEU A 1 72 ? -25.642 9.532 22.532 1.00 74.19 72 LEU A CA 1
ATOM 554 C C . LEU A 1 72 ? -26.798 10.552 22.551 1.00 74.19 72 LEU A C 1
ATOM 556 O O . LEU A 1 72 ? -27.934 10.199 22.215 1.00 74.19 72 LEU A O 1
ATOM 560 N N . PRO A 1 73 ? -26.535 11.825 22.894 1.00 77.50 73 PRO A N 1
ATOM 561 C CA . PRO A 1 73 ? -27.560 12.857 22.861 1.00 77.50 73 PRO A CA 1
ATOM 562 C C . PRO A 1 73 ? -28.190 12.946 21.469 1.00 77.50 73 PRO A C 1
ATOM 564 O O . PRO A 1 73 ? -27.484 13.006 20.463 1.00 77.50 73 PRO A O 1
ATOM 567 N N . LYS A 1 74 ? -29.524 13.020 21.404 1.00 78.44 74 LYS A N 1
ATOM 568 C CA . LYS A 1 74 ? -30.257 13.176 20.132 1.00 78.44 74 LYS A CA 1
ATOM 569 C C . LYS A 1 74 ? -29.945 14.501 19.427 1.00 78.44 74 LYS A C 1
ATOM 571 O O . LYS A 1 74 ? -30.147 14.625 18.225 1.00 78.44 74 LYS A O 1
ATOM 576 N N . THR A 1 75 ? -29.457 15.487 20.175 1.00 71.56 75 THR A N 1
ATOM 577 C CA . THR A 1 75 ? -29.139 16.827 19.685 1.00 71.56 75 THR A CA 1
ATOM 578 C C . THR A 1 75 ? -27.888 17.345 20.379 1.00 71.56 75 THR A C 1
ATOM 580 O O . THR A 1 75 ? -27.826 17.374 21.608 1.00 71.56 75 THR A O 1
ATOM 583 N N . TYR A 1 76 ? -26.911 17.803 19.600 1.00 68.38 76 TYR A N 1
ATOM 584 C CA . TYR A 1 76 ? -25.761 18.535 20.118 1.00 68.38 76 TYR A CA 1
ATOM 585 C C . TYR A 1 76 ? -26.050 20.030 20.026 1.00 68.38 76 TYR A C 1
ATOM 587 O O . TYR A 1 76 ? -26.245 20.563 18.934 1.00 68.38 76 TYR A O 1
ATOM 595 N N . ILE A 1 77 ? -26.066 20.721 21.165 1.00 66.94 77 ILE A N 1
ATOM 596 C CA . ILE A 1 77 ? -26.057 22.184 21.170 1.00 66.94 77 ILE A CA 1
ATOM 597 C C . ILE A 1 77 ? -24.624 22.596 20.844 1.00 66.94 77 ILE A C 1
ATOM 599 O O . ILE A 1 77 ? -23.713 22.386 21.646 1.00 66.94 77 ILE A O 1
ATOM 603 N N . LEU A 1 78 ? -24.409 23.150 19.651 1.00 54.88 78 LEU A N 1
ATOM 604 C CA . LEU A 1 78 ? -23.109 23.661 19.228 1.00 54.88 78 LEU A CA 1
ATOM 605 C C . LEU A 1 78 ? -22.795 24.960 19.994 1.00 54.88 78 LEU A C 1
ATOM 607 O O . LEU A 1 78 ? -22.908 26.062 19.461 1.00 54.88 78 LEU A O 1
ATOM 611 N N . SER A 1 79 ? -22.434 24.846 21.272 1.00 53.31 79 SER A N 1
ATOM 612 C CA . SER A 1 79 ? -21.950 25.986 22.045 1.00 53.31 79 SER A CA 1
ATOM 613 C C . SER A 1 79 ? -20.558 26.357 21.536 1.00 53.31 79 SER A C 1
ATOM 615 O O . SER A 1 79 ? -19.603 25.597 21.699 1.00 53.31 79 SER A O 1
ATOM 617 N N . ARG A 1 80 ? -20.422 27.530 20.902 1.00 47.78 80 ARG A N 1
ATOM 618 C CA . ARG A 1 80 ? -19.117 28.140 20.590 1.00 47.78 80 ARG A CA 1
ATOM 619 C C . ARG A 1 80 ? -18.464 28.667 21.875 1.00 47.78 80 ARG A C 1
ATOM 621 O O . ARG A 1 80 ? -18.180 29.854 21.992 1.00 47.78 80 ARG A O 1
ATOM 628 N N . ALA A 1 81 ? -18.212 27.797 22.843 1.00 44.50 81 ALA A N 1
ATOM 629 C CA . ALA A 1 81 ? -17.345 28.107 23.967 1.00 44.50 81 ALA A CA 1
ATOM 630 C C . ALA A 1 81 ? -15.976 27.484 23.680 1.00 44.50 81 ALA A C 1
ATOM 632 O O . ALA A 1 81 ? -15.831 26.268 23.596 1.00 44.50 81 ALA A O 1
ATOM 633 N N . LYS A 1 82 ? -14.974 28.345 23.464 1.00 52.16 82 LYS A N 1
ATOM 634 C CA . LYS A 1 82 ? -13.550 27.989 23.392 1.00 52.16 82 LYS A CA 1
ATOM 635 C C . LYS A 1 82 ? -13.212 26.942 24.459 1.00 52.16 82 LYS A C 1
ATOM 637 O O . LYS A 1 82 ? -13.140 27.293 25.632 1.00 52.16 82 LYS A O 1
ATOM 642 N N . GLN A 1 83 ? -12.849 25.726 24.059 1.00 44.81 83 GLN A N 1
ATOM 643 C CA . GLN A 1 83 ? -11.985 24.908 24.899 1.00 44.81 83 GLN A CA 1
ATOM 644 C C . GLN A 1 83 ? -11.125 23.951 24.081 1.00 44.81 83 GLN A C 1
ATOM 646 O O . GLN A 1 83 ? -11.556 23.285 23.146 1.00 44.81 83 GLN A O 1
ATOM 651 N N . ARG A 1 84 ? -9.842 24.021 24.422 1.00 47.41 84 ARG A N 1
ATOM 652 C CA . ARG A 1 84 ? -8.707 23.319 23.845 1.00 47.41 84 ARG A CA 1
ATOM 653 C C . ARG A 1 84 ? -8.852 21.811 24.059 1.00 47.41 84 ARG A C 1
ATOM 655 O O . ARG A 1 84 ? -9.356 21.396 25.090 1.00 47.41 84 ARG A O 1
ATOM 662 N N . HIS A 1 85 ? -8.256 21.056 23.136 1.00 43.62 85 HIS A N 1
ATOM 663 C CA . HIS A 1 85 ? -7.816 19.667 23.304 1.00 43.62 85 HIS A CA 1
ATOM 664 C C . HIS A 1 85 ? -8.923 18.648 23.603 1.00 43.62 85 HIS A C 1
ATOM 666 O O . HIS A 1 85 ? -9.246 18.385 24.752 1.00 43.62 85 HIS A O 1
ATOM 672 N N . CYS A 1 86 ? -9.434 18.021 22.540 1.00 44.38 86 CYS A N 1
ATOM 673 C CA . CYS A 1 86 ? -9.355 16.568 22.328 1.00 44.38 86 CYS A CA 1
ATOM 674 C C . CYS A 1 86 ? -10.212 16.193 21.113 1.00 44.38 86 CYS A C 1
ATOM 676 O O . CYS A 1 86 ? -11.434 16.308 21.150 1.00 44.38 86 CYS A O 1
ATOM 678 N N . HIS A 1 87 ? -9.578 15.736 20.030 1.00 40.22 87 HIS A N 1
ATOM 679 C CA . HIS A 1 87 ? -10.299 15.155 18.901 1.00 40.22 87 HIS A CA 1
ATOM 680 C C . HIS A 1 87 ? -10.500 13.659 19.149 1.00 40.22 87 HIS A C 1
ATOM 682 O O . HIS A 1 87 ? -9.597 12.848 18.952 1.00 40.22 87 HIS A O 1
ATOM 688 N N . LEU A 1 88 ? -11.711 13.331 19.600 1.00 43.47 88 LEU A N 1
ATOM 689 C CA . LEU A 1 88 ? -12.327 12.015 19.470 1.00 43.47 88 LEU A CA 1
ATOM 690 C C . LEU A 1 88 ? -12.284 11.597 17.993 1.00 43.47 88 LEU A C 1
ATOM 692 O O . LEU A 1 88 ? -12.886 12.255 17.142 1.00 43.47 88 LEU A O 1
ATOM 696 N N . VAL A 1 89 ? -11.547 10.527 17.699 1.00 49.00 89 VAL A N 1
ATOM 697 C CA . VAL A 1 89 ? -11.536 9.867 16.390 1.00 49.00 89 VAL A CA 1
ATOM 698 C C . VAL A 1 89 ? -12.536 8.713 16.444 1.00 49.00 89 VAL A C 1
ATOM 700 O O . VAL A 1 89 ? -12.484 7.882 17.350 1.00 49.00 89 VAL A O 1
ATOM 703 N N . ARG A 1 90 ? -13.477 8.779 15.504 1.00 41.75 90 ARG A N 1
ATOM 704 C CA . ARG A 1 90 ? -14.580 7.859 15.212 1.00 41.75 90 ARG A CA 1
ATOM 705 C C . ARG A 1 90 ? -14.084 6.537 14.636 1.00 41.75 90 ARG A C 1
ATOM 707 O O . ARG A 1 90 ? -13.061 6.581 13.918 1.00 41.75 90 ARG A O 1
#

pLDDT: mean 78.09, std 14.36, range [40.22, 94.69]

Secondary structure (DSSP, 8-state):
--HHHHHHHHHHHHHHHHHHHHHHHHHHHHHHTTT-TTTHHHHHHTHHHHS-----PPPSSPPPPPPP-SPPPS----------------

Radius of gyration: 25.71 Å; chains: 1; bounding box: 57×33×68 Å